Protein AF-R5GUD5-F1 (afdb_monomer)

pLDDT: mean 80.8, std 16.12, range [46.88, 96.38]

Foldseek 3Di:
DCPPPPPPVVDPPPPPVVVVVVVLVVVLVVVLVVLLVCCCVPPVVDDPVVNVVVSVVSNVVSD

Sequence (63 aa):
MSDGNYNRNLLPYHNYQSGVRAGKAALRQLAIDELRRQIEELRPDLPAGEVEERVARMREKLK

Radius of gyration: 21.66 Å; Cα contacts (8 Å, |Δi|>4): 13; chains: 1; bounding box: 78×14×16 Å

Secondary structure (DSSP, 8-state):
-------GGGS-TTHHHHHHHHHHHHHHHHHHHHHHHHHHHH-TTS-HHHHHHHHHHHHHHH-

Structure (mmCIF, N/CA/C/O backbone):
data_AF-R5GUD5-F1
#
_entry.id   AF-R5GUD5-F1
#
loop_
_atom_site.group_PDB
_atom_site.id
_atom_site.type_symbol
_atom_site.label_atom_id
_atom_site.label_alt_id
_atom_site.label_comp_id
_atom_site.label_asym_id
_atom_site.label_entity_id
_atom_site.label_seq_id
_atom_site.pdbx_PDB_ins_code
_atom_site.Cartn_x
_atom_site.Cartn_y
_atom_site.Cartn_z
_atom_site.occupancy
_atom_site.B_iso_or_equiv
_atom_site.auth_seq_id
_atom_site.auth_comp_id
_atom_site.auth_asym_id
_atom_site.auth_atom_id
_atom_site.pdbx_PDB_model_num
ATOM 1 N N . MET A 1 1 ? 58.069 -2.647 -5.648 1.00 52.84 1 MET A N 1
ATOM 2 C CA . MET A 1 1 ? 57.071 -1.713 -5.087 1.00 5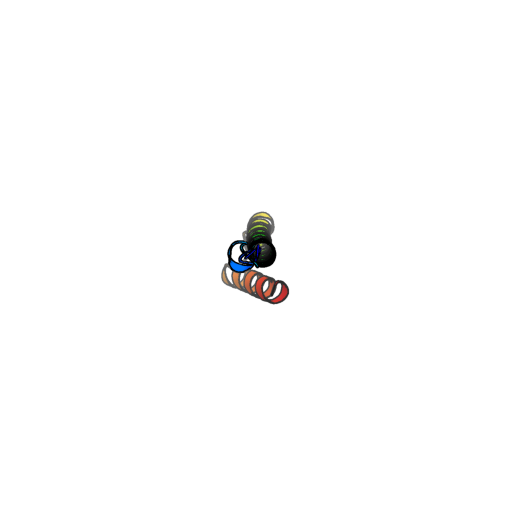2.84 1 MET A CA 1
ATOM 3 C C . MET A 1 1 ? 56.066 -1.367 -6.172 1.00 52.84 1 MET A C 1
ATOM 5 O O . MET A 1 1 ? 56.408 -0.655 -7.100 1.00 52.84 1 MET A O 1
ATOM 9 N N . SER A 1 2 ? 54.864 -1.920 -6.075 1.00 46.88 2 SER A N 1
ATOM 10 C CA . SER A 1 2 ? 53.650 -1.422 -6.728 1.00 46.88 2 SER A CA 1
ATOM 11 C C . SER A 1 2 ? 52.524 -1.888 -5.821 1.00 46.88 2 SER A C 1
ATOM 13 O O . SER A 1 2 ? 51.857 -2.882 -6.096 1.00 46.88 2 SER A O 1
ATOM 15 N N . ASP A 1 3 ? 52.445 -1.250 -4.654 1.00 52.59 3 ASP A N 1
ATOM 16 C CA . ASP A 1 3 ? 51.338 -1.430 -3.728 1.00 52.59 3 ASP A CA 1
ATOM 17 C C . ASP A 1 3 ? 50.101 -0.879 -4.434 1.00 52.59 3 ASP A C 1
ATOM 19 O O . ASP A 1 3 ? 49.866 0.330 -4.494 1.00 52.59 3 ASP A O 1
ATOM 23 N N . GLY A 1 4 ? 49.412 -1.781 -5.131 1.00 55.47 4 GLY A N 1
ATOM 24 C CA . GLY A 1 4 ? 48.156 -1.526 -5.803 1.00 55.47 4 GLY A CA 1
ATOM 25 C C . GLY A 1 4 ? 47.120 -1.263 -4.731 1.00 55.47 4 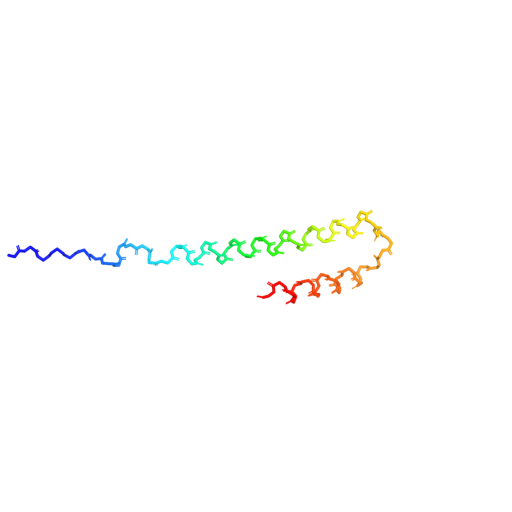GLY A C 1
ATOM 26 O O . GLY A 1 4 ? 46.340 -2.149 -4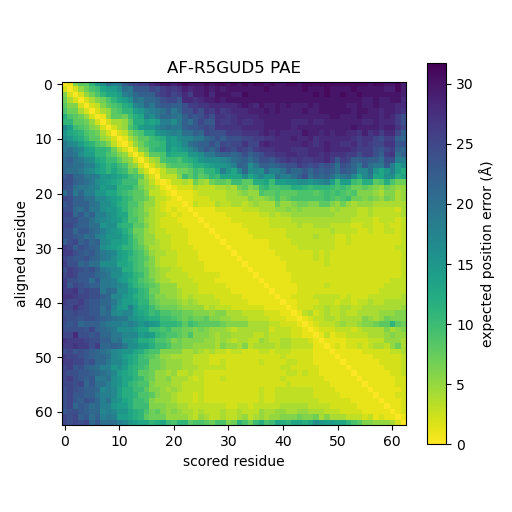.391 1.00 55.47 4 GLY A O 1
ATOM 27 N N . ASN A 1 5 ? 47.139 -0.042 -4.201 1.00 56.00 5 ASN A N 1
ATOM 28 C CA . ASN A 1 5 ? 46.122 0.520 -3.336 1.00 56.00 5 ASN A CA 1
ATOM 29 C C . ASN A 1 5 ? 44.841 0.701 -4.161 1.00 56.00 5 ASN A C 1
ATOM 31 O O . ASN A 1 5 ? 44.418 1.808 -4.496 1.00 56.00 5 ASN A O 1
ATOM 35 N N . TYR A 1 6 ? 44.232 -0.426 -4.529 1.00 57.56 6 TYR A N 1
ATOM 36 C CA . TYR A 1 6 ? 42.832 -0.498 -4.881 1.00 57.56 6 TYR A CA 1
ATOM 37 C C . TYR A 1 6 ? 42.078 -0.163 -3.605 1.00 57.56 6 TYR A C 1
ATOM 39 O O . TYR A 1 6 ? 41.733 -1.034 -2.807 1.00 57.56 6 TYR A O 1
ATOM 47 N N . ASN A 1 7 ? 41.886 1.136 -3.400 1.00 58.62 7 ASN A N 1
ATOM 48 C CA . ASN A 1 7 ? 41.052 1.705 -2.365 1.00 58.62 7 ASN A CA 1
ATOM 49 C C . ASN A 1 7 ? 39.677 1.026 -2.473 1.00 58.62 7 ASN A C 1
ATOM 51 O O . ASN A 1 7 ? 38.834 1.423 -3.275 1.00 58.62 7 ASN A O 1
ATOM 55 N N . ARG A 1 8 ? 39.435 -0.021 -1.673 1.00 54.12 8 ARG A N 1
ATOM 56 C CA . ARG A 1 8 ? 38.137 -0.718 -1.576 1.00 54.12 8 ARG A CA 1
ATOM 57 C C . ARG A 1 8 ? 36.996 0.243 -1.211 1.00 54.12 8 ARG A C 1
ATOM 59 O O . ARG A 1 8 ? 35.836 -0.082 -1.424 1.00 54.12 8 ARG A O 1
ATOM 66 N N . ASN A 1 9 ? 37.348 1.436 -0.729 1.00 57.75 9 ASN A N 1
ATOM 67 C CA . ASN A 1 9 ? 36.466 2.555 -0.417 1.00 57.75 9 ASN A CA 1
ATOM 68 C C . ASN A 1 9 ? 35.977 3.350 -1.649 1.00 57.75 9 ASN A C 1
ATOM 70 O O . ASN A 1 9 ? 35.097 4.189 -1.496 1.00 57.75 9 ASN A O 1
ATOM 74 N N . LEU A 1 10 ? 36.522 3.121 -2.854 1.00 56.81 10 LEU A N 1
ATOM 75 C CA . LEU A 1 10 ? 36.069 3.774 -4.098 1.00 56.81 10 LEU A CA 1
ATOM 76 C C . LEU A 1 10 ? 34.851 3.097 -4.737 1.00 56.81 10 LEU A C 1
ATOM 78 O O . LEU A 1 10 ? 34.230 3.669 -5.631 1.00 56.81 10 LEU A O 1
ATOM 82 N N . LEU A 1 11 ? 34.499 1.887 -4.301 1.00 62.69 11 LEU A N 1
ATOM 83 C CA . LEU A 1 11 ? 33.308 1.198 -4.781 1.00 62.69 11 LEU A CA 1
ATOM 84 C C . LEU A 1 11 ? 32.179 1.405 -3.764 1.00 62.69 11 LEU A C 1
ATOM 86 O O . LEU A 1 11 ? 32.352 1.043 -2.599 1.00 62.69 11 LEU A O 1
ATOM 90 N N . PRO A 1 12 ? 31.021 1.969 -4.160 1.00 59.41 12 PRO A N 1
ATOM 91 C CA . PRO A 1 12 ? 29.888 2.123 -3.258 1.00 59.41 12 PRO A CA 1
ATOM 92 C C . PRO A 1 12 ? 29.417 0.738 -2.801 1.00 59.41 12 PRO A C 1
ATOM 94 O O . PRO A 1 12 ? 28.794 -0.018 -3.545 1.00 59.41 12 PRO A O 1
ATOM 97 N N . TYR A 1 13 ? 29.742 0.403 -1.554 1.00 57.59 13 TYR A N 1
ATOM 98 C CA . TYR A 1 13 ? 29.672 -0.956 -1.015 1.00 57.59 13 TYR A CA 1
ATOM 99 C C . TYR A 1 13 ? 28.229 -1.483 -0.832 1.00 57.59 13 TYR A C 1
ATOM 101 O O . TYR A 1 13 ? 28.036 -2.670 -0.582 1.00 57.59 13 TYR A O 1
ATOM 109 N N . HIS A 1 14 ? 27.185 -0.655 -0.999 1.00 56.34 14 HIS A N 1
ATOM 110 C CA . HIS A 1 14 ? 25.821 -1.003 -0.562 1.00 56.34 14 HIS A CA 1
ATOM 111 C C . HIS A 1 14 ? 24.653 -0.559 -1.469 1.00 56.34 14 HIS A C 1
ATOM 113 O O . HIS A 1 14 ? 23.512 -0.473 -1.009 1.00 56.34 14 HIS A O 1
ATOM 119 N N . ASN A 1 15 ? 24.867 -0.347 -2.772 1.00 55.12 15 ASN A N 1
ATOM 120 C CA . ASN A 1 15 ? 23.770 0.060 -3.672 1.00 55.12 15 ASN A CA 1
ATOM 121 C C . ASN A 1 15 ? 22.643 -0.990 -3.781 1.00 55.12 15 ASN A C 1
ATOM 123 O O . ASN A 1 15 ? 21.465 -0.637 -3.823 1.00 55.12 15 ASN A O 1
ATOM 127 N N . TYR A 1 16 ? 22.978 -2.283 -3.749 1.00 55.62 16 TYR A N 1
ATOM 128 C CA . TYR A 1 16 ? 21.993 -3.364 -3.884 1.00 55.62 16 TYR A CA 1
ATOM 129 C C . TYR A 1 16 ? 21.026 -3.460 -2.696 1.00 55.62 16 TYR A C 1
ATOM 131 O O . TYR A 1 16 ? 19.830 -3.680 -2.880 1.00 55.62 16 TYR A O 1
ATOM 139 N N . GLN A 1 17 ? 21.511 -3.253 -1.469 1.00 59.41 17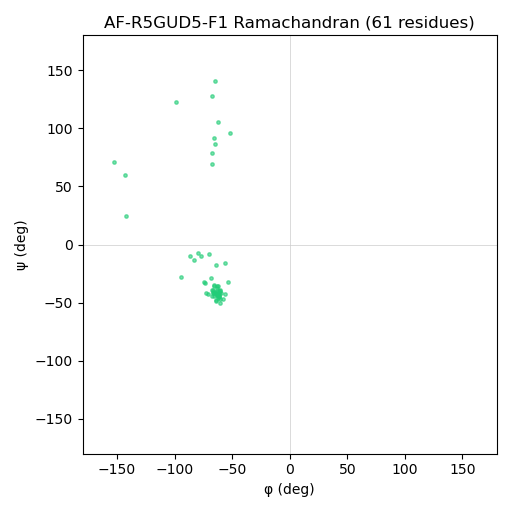 GLN A N 1
ATOM 140 C CA . GLN A 1 17 ? 20.666 -3.341 -0.274 1.00 59.41 17 GLN A CA 1
ATOM 141 C C . GLN A 1 17 ? 19.724 -2.132 -0.159 1.00 59.41 17 GLN A C 1
ATOM 143 O O . GLN A 1 17 ? 18.584 -2.277 0.289 1.00 59.41 17 GLN A O 1
ATOM 148 N N . SER A 1 18 ? 20.180 -0.962 -0.620 1.00 65.69 18 SER A N 1
ATOM 149 C CA . SER A 1 18 ? 19.357 0.243 -0.768 1.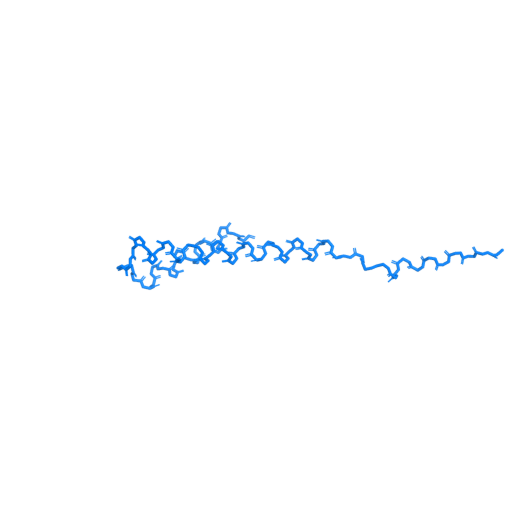00 65.69 18 SER A CA 1
ATOM 150 C C . SER A 1 18 ? 18.242 0.034 -1.800 1.00 65.69 18 SER A C 1
ATOM 152 O O . SER A 1 18 ? 17.069 0.245 -1.488 1.00 65.69 18 SER A O 1
ATOM 154 N N . GLY A 1 19 ? 18.576 -0.499 -2.983 1.00 73.38 19 GLY A N 1
ATOM 155 C CA . GLY A 1 19 ? 17.611 -0.748 -4.058 1.00 73.38 19 GLY A CA 1
ATOM 156 C C . GLY A 1 19 ? 16.502 -1.731 -3.676 1.00 73.38 19 GLY A C 1
ATOM 157 O O . GLY A 1 19 ? 15.330 -1.468 -3.930 1.00 73.38 19 GLY A O 1
ATOM 158 N N . VAL A 1 20 ? 16.833 -2.828 -2.984 1.00 78.06 20 VAL A N 1
ATOM 159 C CA . VAL A 1 20 ? 15.825 -3.801 -2.519 1.00 78.06 20 VAL A CA 1
ATOM 160 C C . VAL A 1 20 ? 14.897 -3.195 -1.462 1.00 78.06 20 VAL A C 1
ATOM 162 O O . VAL A 1 20 ? 13.694 -3.454 -1.480 1.00 78.06 20 VAL A O 1
ATOM 165 N N . ARG A 1 21 ? 15.421 -2.374 -0.541 1.00 77.81 21 ARG A N 1
ATOM 166 C CA . ARG A 1 21 ? 14.595 -1.678 0.461 1.00 77.81 21 ARG A CA 1
ATOM 167 C C . ARG A 1 21 ? 13.663 -0.661 -0.194 1.00 77.81 21 ARG A C 1
ATOM 169 O O . ARG A 1 21 ? 12.481 -0.641 0.140 1.00 77.81 21 ARG A O 1
ATOM 176 N N . ALA A 1 22 ? 14.177 0.117 -1.145 1.00 80.69 22 ALA A N 1
ATOM 177 C CA . ALA A 1 22 ? 13.387 1.063 -1.924 1.00 80.69 22 ALA A CA 1
ATOM 178 C C . ALA A 1 22 ? 12.290 0.349 -2.732 1.00 80.69 22 ALA A C 1
ATOM 180 O O . ALA A 1 22 ? 11.129 0.744 -2.670 1.00 80.69 22 ALA A O 1
ATOM 181 N N . GLY A 1 23 ? 12.623 -0.762 -3.397 1.00 83.75 23 GLY A N 1
ATOM 182 C CA . GLY A 1 23 ? 11.661 -1.575 -4.142 1.00 83.75 23 GLY A CA 1
ATOM 183 C C . GLY A 1 23 ? 10.564 -2.162 -3.253 1.00 83.75 23 GLY A C 1
ATOM 184 O O . GLY A 1 23 ? 9.386 -2.068 -3.583 1.00 83.75 23 GLY A O 1
ATOM 185 N N . LYS A 1 24 ? 10.918 -2.695 -2.075 1.00 87.44 24 LYS A N 1
ATOM 186 C CA . LYS A 1 24 ? 9.927 -3.173 -1.097 1.00 87.44 24 LYS A CA 1
ATOM 187 C C . LYS A 1 24 ? 9.017 -2.046 -0.611 1.00 87.44 24 LYS A C 1
ATOM 189 O O . LYS A 1 24 ? 7.817 -2.258 -0.504 1.00 87.44 24 LYS A O 1
ATOM 194 N N . ALA A 1 25 ? 9.558 -0.859 -0.335 1.00 86.69 25 ALA A N 1
ATOM 195 C CA . ALA A 1 25 ? 8.750 0.292 0.063 1.00 86.69 25 ALA A CA 1
ATOM 196 C C . ALA A 1 25 ? 7.773 0.717 -1.048 1.00 86.69 25 ALA A C 1
ATOM 198 O O . ALA A 1 25 ? 6.593 0.918 -0.770 1.00 86.69 25 ALA A O 1
ATOM 199 N N . ALA A 1 26 ? 8.235 0.765 -2.301 1.00 88.81 26 ALA A N 1
ATOM 200 C CA . ALA A 1 26 ? 7.394 1.083 -3.453 1.00 88.81 26 ALA A CA 1
ATOM 201 C C . ALA A 1 26 ? 6.269 0.052 -3.655 1.00 88.81 26 ALA A C 1
ATOM 203 O O . ALA A 1 26 ? 5.115 0.431 -3.828 1.00 88.81 26 ALA A O 1
ATOM 204 N N . LEU A 1 27 ? 6.573 -1.247 -3.554 1.00 92.38 27 LEU A N 1
ATOM 205 C CA . LEU A 1 27 ? 5.563 -2.307 -3.661 1.00 92.38 27 LEU A CA 1
ATOM 206 C C . LEU A 1 27 ? 4.518 -2.240 -2.545 1.00 92.38 27 LEU A C 1
ATOM 208 O O . LEU A 1 27 ? 3.338 -2.473 -2.792 1.00 92.38 27 LEU A O 1
ATOM 212 N N . ARG A 1 28 ? 4.930 -1.898 -1.319 1.00 91.88 28 ARG A N 1
ATOM 213 C CA . ARG A 1 28 ? 3.993 -1.704 -0.203 1.00 91.88 28 ARG A CA 1
ATOM 214 C C . ARG A 1 28 ? 3.030 -0.559 -0.474 1.00 91.88 28 ARG A C 1
ATOM 216 O O . ARG A 1 28 ? 1.844 -0.698 -0.198 1.00 91.88 28 ARG A O 1
ATOM 223 N N . GLN A 1 29 ? 3.541 0.544 -1.014 1.00 91.44 29 GLN A N 1
ATOM 224 C CA . GLN A 1 29 ? 2.717 1.692 -1.368 1.00 91.44 29 GLN A CA 1
ATOM 225 C C . GLN A 1 29 ? 1.720 1.327 -2.475 1.00 91.44 29 GLN A C 1
ATOM 227 O O . GLN A 1 29 ? 0.525 1.524 -2.287 1.00 91.44 29 GLN A O 1
ATOM 232 N N . LEU A 1 30 ? 2.185 0.667 -3.543 1.00 95.12 30 LEU A N 1
ATOM 233 C CA . LEU A 1 30 ? 1.325 0.182 -4.629 1.00 95.12 30 LEU A CA 1
ATOM 234 C C . LEU A 1 30 ? 0.200 -0.733 -4.126 1.00 95.12 30 LEU A C 1
ATOM 236 O O . LEU A 1 30 ? -0.943 -0.584 -4.539 1.00 95.12 30 LEU A O 1
ATOM 240 N N . ALA A 1 31 ? 0.501 -1.652 -3.205 1.00 94.31 31 ALA A N 1
ATOM 241 C CA . ALA A 1 31 ? -0.506 -2.546 -2.638 1.00 94.31 31 ALA A CA 1
ATOM 242 C C . ALA A 1 31 ? -1.566 -1.806 -1.800 1.00 94.31 31 ALA A C 1
ATOM 244 O O . ALA A 1 31 ? -2.728 -2.205 -1.785 1.00 94.31 31 ALA A O 1
ATOM 245 N N . ILE A 1 32 ? -1.177 -0.740 -1.093 1.00 94.88 32 ILE A N 1
ATOM 246 C CA . ILE A 1 32 ? -2.109 0.094 -0.319 1.00 94.88 32 ILE A CA 1
ATOM 247 C C . ILE A 1 32 ? -2.998 0.917 -1.253 1.00 94.88 32 ILE A C 1
ATOM 249 O O . ILE A 1 32 ? -4.201 1.021 -1.012 1.00 94.88 32 ILE A O 1
ATOM 253 N N . ASP A 1 33 ? -2.416 1.484 -2.306 1.00 95.12 33 ASP A N 1
ATOM 254 C CA . ASP A 1 33 ? -3.142 2.312 -3.267 1.00 95.12 33 ASP A CA 1
ATOM 255 C C . ASP A 1 33 ? -4.155 1.474 -4.059 1.00 95.12 33 ASP A C 1
ATOM 257 O O . ASP A 1 33 ? -5.312 1.868 -4.195 1.00 95.12 33 ASP A O 1
ATOM 261 N N . GLU A 1 34 ? -3.765 0.268 -4.478 1.00 96.38 34 GLU A N 1
ATOM 262 C CA . GLU A 1 34 ? -4.668 -0.677 -5.141 1.00 96.38 34 GLU A CA 1
ATOM 263 C C . GLU A 1 34 ? -5.814 -1.118 -4.220 1.00 96.38 34 GLU A C 1
ATOM 265 O O . GLU A 1 34 ? -6.963 -1.188 -4.648 1.00 96.38 34 GLU A O 1
ATOM 270 N N . LEU A 1 35 ? -5.542 -1.350 -2.930 1.00 94.81 35 LEU A N 1
ATOM 271 C CA . LEU A 1 35 ? -6.593 -1.675 -1.963 1.00 94.81 35 LEU A CA 1
ATOM 272 C C . LEU A 1 35 ? -7.614 -0.537 -1.830 1.00 94.81 35 LEU A C 1
ATOM 274 O O . LEU A 1 35 ? -8.815 -0.798 -1.790 1.00 94.81 35 LEU A O 1
ATOM 278 N N . ARG A 1 36 ? -7.151 0.716 -1.752 1.00 94.06 36 ARG A N 1
ATOM 279 C CA . ARG A 1 36 ? -8.040 1.886 -1.685 1.00 94.06 36 ARG A CA 1
ATOM 280 C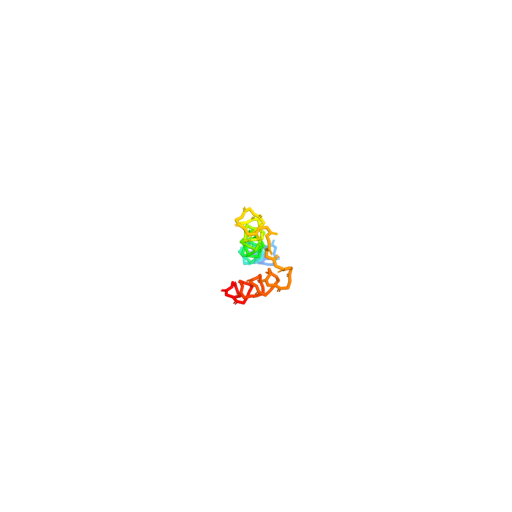 C . ARG A 1 36 ? -8.912 1.978 -2.928 1.00 94.06 36 ARG A C 1
ATOM 282 O O . ARG A 1 36 ? -10.127 2.078 -2.799 1.00 94.06 36 ARG A O 1
ATOM 289 N N . ARG A 1 37 ? -8.301 1.832 -4.102 1.00 95.25 37 ARG A N 1
ATOM 290 C CA . ARG A 1 37 ? -9.008 1.832 -5.381 1.00 95.25 37 ARG A CA 1
ATOM 291 C C . ARG A 1 37 ? -10.078 0.741 -5.450 1.00 95.25 37 ARG A C 1
ATOM 293 O O . ARG A 1 37 ? -11.215 1.024 -5.803 1.00 95.25 37 ARG A O 1
ATOM 300 N N . GLN A 1 38 ? -9.752 -0.489 -5.059 1.00 95.81 38 GLN A N 1
ATOM 301 C CA . GLN A 1 38 ? -10.722 -1.590 -5.052 1.00 95.81 38 GLN A CA 1
ATOM 302 C C . GLN A 1 38 ? -11.880 -1.345 -4.084 1.00 95.81 38 GLN A C 1
ATOM 304 O O . GLN A 1 38 ? -13.012 -1.731 -4.371 1.00 95.81 38 GLN A O 1
ATOM 309 N N . ILE A 1 39 ? -11.620 -0.713 -2.937 1.00 94.69 39 ILE A N 1
ATOM 310 C CA . ILE A 1 39 ? -12.681 -0.347 -1.996 1.00 94.69 39 ILE A CA 1
ATOM 311 C C . ILE A 1 39 ? -13.580 0.734 -2.600 1.00 94.69 39 ILE A C 1
ATOM 313 O O . ILE A 1 39 ? -14.795 0.588 -2.536 1.00 94.69 39 ILE A O 1
ATOM 317 N N . GLU A 1 40 ? -13.011 1.764 -3.224 1.00 92.62 40 GLU A N 1
ATOM 318 C CA . GLU A 1 40 ? -13.783 2.804 -3.916 1.00 92.62 40 GLU A CA 1
ATOM 319 C C . GLU A 1 40 ? -14.646 2.227 -5.050 1.00 92.62 40 GLU A C 1
ATOM 321 O O . GLU A 1 40 ? -15.808 2.602 -5.187 1.00 92.62 40 GLU A O 1
ATOM 326 N N . GLU A 1 41 ? -14.112 1.281 -5.830 1.00 94.31 41 GLU A N 1
ATOM 327 C CA . GLU A 1 41 ? -14.82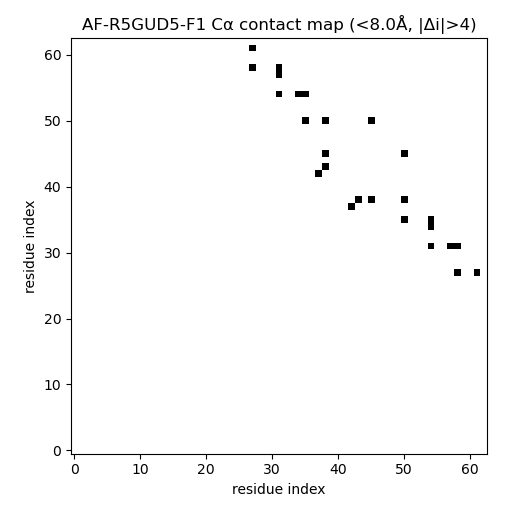3 0.660 -6.955 1.00 94.31 41 GLU A CA 1
ATOM 328 C C . GLU A 1 41 ? -15.925 -0.318 -6.503 1.00 94.31 41 GLU A C 1
ATOM 330 O O . GLU A 1 41 ? -17.014 -0.332 -7.077 1.00 94.31 41 GLU A O 1
ATOM 335 N N . LEU A 1 42 ? -15.667 -1.147 -5.485 1.00 93.75 42 LEU A N 1
ATOM 336 C CA . LEU A 1 42 ? -16.581 -2.227 -5.077 1.00 93.75 42 LEU A CA 1
ATOM 337 C C . LEU A 1 42 ? -17.537 -1.835 -3.946 1.00 93.75 42 LEU A C 1
ATOM 339 O O . LEU A 1 42 ? -18.595 -2.448 -3.791 1.00 93.75 42 LEU A O 1
ATOM 343 N N . ARG A 1 43 ? -17.131 -0.888 -3.098 1.00 93.25 43 ARG A N 1
ATOM 344 C CA . ARG A 1 43 ? -17.795 -0.510 -1.841 1.00 93.25 43 ARG A CA 1
ATOM 345 C C . ARG A 1 43 ? -17.707 1.012 -1.620 1.00 93.25 43 ARG A C 1
ATOM 347 O O . ARG A 1 43 ? -17.149 1.447 -0.610 1.00 93.25 43 ARG A O 1
ATOM 354 N N . PRO A 1 44 ? -18.255 1.838 -2.531 1.00 88.62 44 PRO A N 1
ATOM 355 C CA . PRO A 1 44 ? -18.213 3.300 -2.403 1.00 88.62 44 PRO A CA 1
ATOM 356 C C . PRO A 1 44 ? -18.992 3.824 -1.185 1.00 88.62 44 PRO A C 1
ATOM 358 O O . PRO A 1 44 ? -18.795 4.954 -0.752 1.00 88.62 44 PRO A O 1
ATOM 361 N N . ASP A 1 45 ? -19.881 3.003 -0.629 1.00 92.56 45 ASP A N 1
ATOM 362 C CA . ASP A 1 45 ? -20.667 3.249 0.577 1.00 92.56 45 ASP A CA 1
ATOM 363 C C . ASP A 1 45 ? -19.881 3.020 1.879 1.00 92.56 45 ASP A C 1
ATOM 365 O O . ASP A 1 45 ? -20.388 3.309 2.966 1.00 92.56 45 ASP A O 1
ATOM 369 N N . LEU A 1 46 ? -18.654 2.491 1.798 1.00 91.81 46 LEU A N 1
ATOM 370 C CA . LEU A 1 46 ? -17.871 2.182 2.985 1.00 91.81 46 LEU A CA 1
ATOM 371 C C . LEU A 1 46 ? -17.457 3.473 3.713 1.00 91.81 46 LEU A C 1
ATOM 373 O O . LEU A 1 46 ? -16.855 4.362 3.106 1.00 91.81 46 LEU A O 1
ATOM 377 N N . PRO A 1 47 ? -17.713 3.589 5.028 1.00 92.56 47 PRO A N 1
ATOM 378 C CA . PRO A 1 47 ? -17.317 4.771 5.775 1.00 92.56 47 PRO A CA 1
ATOM 379 C C . PRO A 1 47 ? -15.791 4.897 5.808 1.00 92.56 47 PRO A C 1
ATOM 381 O O . PRO A 1 47 ? -15.077 3.915 6.021 1.00 92.56 47 PRO A O 1
ATOM 384 N N . ALA A 1 48 ? -15.286 6.127 5.678 1.00 88.81 48 ALA A N 1
ATOM 385 C CA . ALA A 1 48 ? -13.847 6.408 5.626 1.00 88.81 48 ALA A CA 1
ATOM 386 C C . ALA A 1 48 ? -13.063 5.822 6.820 1.00 88.81 48 ALA A C 1
ATOM 388 O O . ALA A 1 48 ? -11.921 5.396 6.660 1.00 88.81 48 ALA A O 1
ATOM 389 N N . GLY A 1 49 ? -13.685 5.736 8.003 1.00 90.88 49 GLY A N 1
ATOM 390 C CA . GLY A 1 49 ? -13.080 5.104 9.180 1.00 90.88 49 GLY A CA 1
ATOM 391 C C . GLY A 1 49 ? -12.769 3.615 8.985 1.00 90.88 49 GLY A C 1
ATOM 392 O O . GLY A 1 49 ? -11.698 3.159 9.378 1.00 90.88 49 GLY A O 1
ATOM 393 N N . GLU A 1 50 ? -13.652 2.864 8.320 1.00 90.94 50 GLU A N 1
ATOM 394 C CA . GLU A 1 50 ? -13.417 1.446 8.017 1.00 90.94 50 GLU A CA 1
ATOM 395 C C . GLU A 1 50 ? -12.396 1.254 6.888 1.00 90.94 50 GLU A C 1
ATOM 397 O O . GLU A 1 50 ? -11.638 0.280 6.897 1.00 90.94 50 GLU A O 1
ATOM 402 N N . VAL A 1 51 ? -12.348 2.178 5.920 1.00 91.62 51 VAL A N 1
ATOM 403 C CA . VAL A 1 51 ? -11.320 2.180 4.865 1.00 91.62 51 VAL A CA 1
ATOM 404 C C . VAL A 1 51 ? -9.934 2.308 5.497 1.00 91.62 51 VAL A C 1
ATOM 406 O O . VAL A 1 51 ? -9.048 1.496 5.225 1.00 91.62 51 VAL A O 1
ATOM 409 N N . GLU A 1 52 ? -9.757 3.285 6.389 1.00 92.88 52 GLU A N 1
ATOM 410 C CA . GLU A 1 5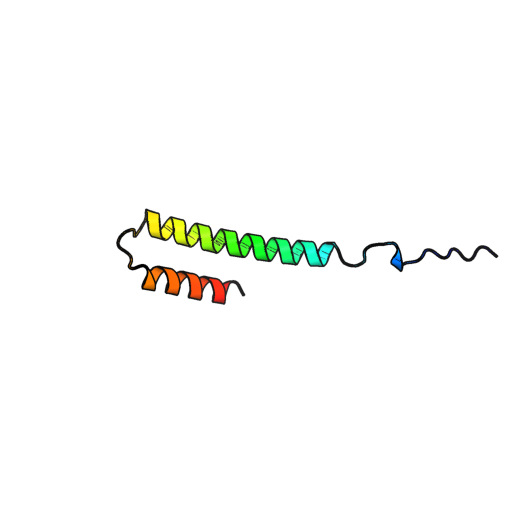2 ? -8.483 3.517 7.072 1.00 92.88 52 GLU A CA 1
ATOM 411 C C . GLU A 1 52 ? -8.105 2.363 8.005 1.00 92.88 52 GLU A C 1
ATOM 413 O O . GLU A 1 52 ? -6.936 1.979 8.055 1.00 92.88 52 GLU A O 1
ATOM 418 N N . GLU A 1 53 ? -9.072 1.724 8.667 1.00 94.31 53 GLU A N 1
ATOM 419 C CA . GLU A 1 53 ? -8.804 0.524 9.461 1.00 94.31 53 GLU A CA 1
ATOM 420 C C . GLU A 1 53 ? -8.294 -0.636 8.588 1.00 94.31 53 GLU A C 1
ATOM 422 O O . GLU A 1 53 ? -7.313 -1.305 8.926 1.00 94.31 53 GLU A O 1
ATOM 427 N N . ARG A 1 54 ? -8.908 -0.862 7.422 1.00 92.12 54 ARG A N 1
ATOM 428 C CA . ARG A 1 54 ? -8.467 -1.895 6.468 1.00 92.12 54 ARG A CA 1
ATOM 429 C C . ARG A 1 54 ? -7.079 -1.593 5.907 1.00 92.12 54 ARG A C 1
ATOM 431 O O . ARG A 1 54 ? -6.254 -2.505 5.813 1.00 92.12 54 ARG A O 1
ATOM 438 N N . VAL A 1 55 ? -6.794 -0.329 5.595 1.00 93.56 55 VAL A N 1
ATOM 439 C CA . VAL A 1 55 ? -5.463 0.129 5.169 1.00 93.56 55 VAL A CA 1
ATOM 440 C C . VAL A 1 55 ? -4.432 -0.063 6.285 1.00 93.56 55 VAL A C 1
ATOM 442 O O . VAL A 1 55 ? -3.329 -0.543 6.017 1.00 93.56 55 VAL A O 1
ATOM 445 N N . ALA A 1 56 ? -4.776 0.241 7.539 1.00 93.75 56 ALA A N 1
ATOM 446 C CA . ALA A 1 56 ? -3.903 0.024 8.691 1.00 93.75 56 ALA A CA 1
ATOM 447 C C . ALA A 1 56 ? -3.574 -1.465 8.881 1.00 93.75 56 ALA A C 1
ATOM 449 O O . ALA A 1 56 ? -2.399 -1.824 8.979 1.00 93.75 56 ALA A O 1
ATOM 450 N N . ARG A 1 57 ? -4.577 -2.350 8.805 1.00 94.06 57 ARG A N 1
ATOM 451 C CA . ARG A 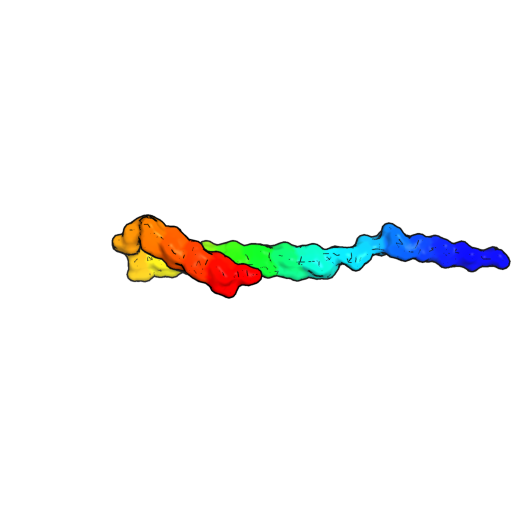1 57 ? -4.360 -3.808 8.846 1.00 94.06 57 ARG A CA 1
ATOM 452 C C . ARG A 1 57 ? -3.478 -4.292 7.690 1.00 94.06 57 ARG A C 1
ATOM 454 O O . ARG A 1 57 ? -2.637 -5.168 7.883 1.00 94.06 57 ARG A O 1
ATOM 461 N N . MET A 1 58 ? -3.641 -3.734 6.487 1.00 92.12 58 MET A N 1
ATOM 462 C CA . MET A 1 58 ? -2.787 -4.072 5.342 1.00 92.12 58 MET A CA 1
ATOM 463 C C . MET A 1 58 ? -1.336 -3.626 5.574 1.00 92.12 58 MET A C 1
ATOM 465 O O . MET A 1 58 ? -0.407 -4.389 5.314 1.00 92.12 58 MET A O 1
ATOM 469 N N . ARG A 1 59 ? -1.125 -2.430 6.138 1.00 91.25 59 ARG A N 1
ATOM 470 C CA . ARG A 1 59 ? 0.207 -1.931 6.519 1.00 91.25 59 ARG A CA 1
ATOM 471 C C . ARG A 1 59 ? 0.896 -2.828 7.546 1.00 91.25 59 ARG A C 1
ATOM 473 O O . ARG A 1 59 ? 2.097 -3.052 7.427 1.00 91.25 59 ARG A O 1
ATOM 480 N N . GLU A 1 60 ? 0.159 -3.353 8.522 1.00 92.69 60 GLU A N 1
ATOM 481 C CA . GLU A 1 60 ? 0.702 -4.294 9.508 1.00 92.69 60 GLU A CA 1
ATOM 482 C C . GLU A 1 60 ? 1.113 -5.629 8.886 1.00 92.69 60 GLU A C 1
ATOM 484 O O . GLU A 1 60 ? 2.178 -6.143 9.209 1.00 92.69 60 GLU A O 1
ATOM 489 N N . LYS A 1 61 ? 0.324 -6.170 7.950 1.00 90.31 61 LYS A N 1
ATOM 490 C CA . LYS A 1 61 ? 0.668 -7.422 7.252 1.00 90.31 61 LYS A CA 1
ATOM 491 C C . LYS A 1 61 ? 1.863 -7.291 6.309 1.00 90.31 61 LYS A C 1
ATOM 493 O O . LYS A 1 61 ? 2.541 -8.276 6.041 1.00 90.31 61 LYS A O 1
ATOM 498 N N . LEU A 1 62 ? 2.084 -6.095 5.766 1.00 85.44 62 LEU A N 1
ATOM 499 C CA . LEU A 1 62 ? 3.162 -5.809 4.820 1.00 85.44 62 LEU A CA 1
ATOM 500 C C . LEU A 1 62 ? 4.495 -5.431 5.492 1.00 85.44 62 LEU A C 1
ATOM 502 O O . LEU A 1 62 ? 5.503 -5.300 4.783 1.00 85.44 62 LEU A O 1
ATOM 506 N N . LYS A 1 63 ? 4.498 -5.207 6.814 1.00 73.12 63 LYS A N 1
ATOM 507 C CA . LYS A 1 63 ? 5.690 -4.871 7.609 1.00 73.12 63 LYS A CA 1
ATOM 508 C C . LYS A 1 63 ? 6.734 -5.981 7.547 1.00 73.12 63 LYS A C 1
ATOM 510 O O . LYS A 1 63 ? 7.903 -5.613 7.268 1.00 73.12 63 LYS A O 1
#

Solvent-accessible surface area (backbone atoms only — not comparable to full-atom values): 3908 Å² total; per-residue (Å²): 141,78,84,78,78,71,58,74,82,77,51,82,89,53,62,67,66,52,50,55,52,51,51,52,53,51,53,52,50,52,55,51,52,51,50,51,51,52,40,55,73,77,42,70,83,60,54,69,70,60,54,51,52,53,50,50,54,50,54,61,76,70,108

Mean predicted aligned error: 10.99 Å